Protein AF-A0A525K259-F1 (afdb_monomer_lite)

pLDDT: mean 81.35, std 15.64, range [42.47, 95.88]

Foldseek 3Di:
DDDDPPDDDPPPPPVVVVPPPPPDPPDVVQPCLQVVLVVCCVVPNLVPDDQLSSVVNVCCVVDVDDRCNVVSVVLCVVQVGNVSSVPDFDADQDDDPVNLVVVVVVQVVCVVVVRHDPWDWRDTPVDIDTCVVVVSD

Sequence (137 aa):
MDVPLSVENAGAQPDLWLAPRRARKDRPYCLGRRDRLRGRVAAGGLAVLPDHELLGVYLFRAISRGDDKPLAKKLRARFGSLAAVLGATPEDPAPSAADIDMTRQIVEAGRPLRIAIHDHLIAARDGVAGLTALGLF

Radius of gyration: 21.16 Å; chains: 1; bounding box: 60×53×44 Å

Secondary structure (DSSP, 8-state):
-------------HHHHHS--------TTTTTHHHHHHHHHHHH-STTS-HHHHHHHHHHHH-SSS--HHHHHHHHHHHSSHHHHHTPPPS--PPPHHHHHHHHHHHHHHGGGT------EEEETTEEEETTTTT--

Structure (mmCIF, N/CA/C/O backbone):
data_AF-A0A525K259-F1
#
_entry.id   AF-A0A525K259-F1
#
loop_
_atom_site.group_PDB
_atom_site.id
_atom_site.type_symbol
_atom_site.label_atom_id
_atom_site.label_alt_id
_atom_site.label_comp_id
_atom_site.label_asym_id
_atom_site.label_entity_id
_atom_site.label_seq_id
_atom_site.pdbx_PDB_ins_code
_atom_site.Cartn_x
_atom_site.Cartn_y
_atom_site.Cartn_z
_atom_site.occupancy
_atom_site.B_iso_or_equiv
_atom_site.auth_seq_id
_atom_site.auth_comp_id
_atom_site.auth_asym_id
_atom_site.auth_atom_id
_atom_site.pdbx_PDB_model_num
ATOM 1 N N . MET A 1 1 ? -43.879 37.511 -0.263 1.00 42.47 1 MET A N 1
ATOM 2 C CA . MET A 1 1 ? -42.915 37.669 0.841 1.00 42.47 1 MET A CA 1
ATOM 3 C C . MET A 1 1 ? -41.730 36.786 0.500 1.00 42.47 1 MET A C 1
ATOM 5 O O . MET A 1 1 ? -41.787 35.594 0.762 1.00 42.47 1 MET A O 1
ATOM 9 N N . ASP A 1 2 ? -40.743 37.348 -0.196 1.00 47.44 2 ASP A N 1
ATOM 10 C CA . ASP A 1 2 ? -39.490 36.664 -0.533 1.00 47.44 2 ASP A CA 1
ATOM 11 C C . ASP A 1 2 ? -38.539 36.791 0.652 1.00 47.44 2 ASP A C 1
ATOM 13 O O . ASP A 1 2 ? -38.122 37.896 0.999 1.00 47.44 2 ASP A O 1
ATOM 17 N N . VAL A 1 3 ? -38.225 35.670 1.295 1.00 54.25 3 VAL A N 1
ATOM 18 C CA . VAL A 1 3 ? -37.149 35.616 2.285 1.00 54.25 3 VAL A CA 1
ATOM 19 C C . VAL A 1 3 ? -35.880 35.241 1.519 1.00 54.25 3 VAL A C 1
ATOM 21 O O . VAL A 1 3 ? -35.818 34.128 0.991 1.00 54.25 3 VAL A O 1
ATOM 24 N N . PRO A 1 4 ? -34.881 36.130 1.394 1.00 51.16 4 PRO A N 1
ATOM 25 C CA . PRO A 1 4 ? -33.641 35.775 0.725 1.00 51.16 4 PRO A CA 1
ATOM 26 C C . PRO A 1 4 ? -32.915 34.713 1.560 1.00 51.16 4 PRO A C 1
ATOM 28 O O . PRO A 1 4 ? -32.656 34.905 2.747 1.00 51.16 4 PRO A O 1
ATOM 31 N N . LEU A 1 5 ? -32.604 33.574 0.939 1.00 52.78 5 LEU A N 1
ATOM 32 C CA . LEU A 1 5 ? -31.736 32.549 1.515 1.00 52.78 5 LEU A CA 1
ATOM 33 C C . LEU A 1 5 ? -30.310 33.103 1.597 1.00 52.78 5 LEU A C 1
ATOM 35 O O . LEU A 1 5 ? -29.555 33.072 0.625 1.00 52.78 5 LEU A O 1
ATOM 39 N N . SER A 1 6 ? -29.945 33.617 2.767 1.00 54.50 6 SER A N 1
ATOM 40 C CA . SER A 1 6 ? -28.562 33.926 3.117 1.00 54.50 6 SER A CA 1
ATOM 41 C C . SER A 1 6 ? -27.787 32.613 3.240 1.00 54.50 6 SER A C 1
ATOM 43 O O . SER A 1 6 ? -27.948 31.876 4.209 1.00 54.50 6 SER A O 1
ATOM 45 N N . VAL A 1 7 ? -26.963 32.286 2.244 1.00 55.69 7 VAL A N 1
ATOM 46 C CA . VAL A 1 7 ? -25.975 31.207 2.368 1.00 55.69 7 VAL A CA 1
ATOM 47 C C . VAL A 1 7 ? -24.789 31.763 3.148 1.00 55.69 7 VAL A C 1
ATOM 49 O O . VAL A 1 7 ? -23.938 32.457 2.596 1.00 55.69 7 VAL A O 1
ATOM 52 N N . GLU A 1 8 ? -24.733 31.475 4.443 1.00 56.19 8 GLU A N 1
ATOM 53 C CA . GLU A 1 8 ? -23.545 31.738 5.249 1.00 56.19 8 GLU A CA 1
ATOM 54 C C . GLU A 1 8 ? -22.500 30.651 4.979 1.00 56.19 8 GLU A C 1
ATOM 56 O O . GLU A 1 8 ? -22.766 29.449 5.047 1.00 56.19 8 GLU A O 1
ATOM 61 N N . ASN A 1 9 ? -21.289 31.080 4.622 1.00 55.69 9 ASN A N 1
ATOM 62 C CA . ASN A 1 9 ? -20.166 30.187 4.382 1.00 55.69 9 ASN A CA 1
ATOM 63 C C . ASN A 1 9 ? -19.718 29.566 5.716 1.00 55.69 9 ASN A C 1
ATOM 65 O O . ASN A 1 9 ? -18.946 30.163 6.461 1.00 55.69 9 ASN A O 1
ATOM 69 N N . ALA A 1 10 ? -20.178 28.346 5.998 1.00 53.81 10 ALA A N 1
ATOM 70 C CA . ALA A 1 10 ? -19.762 27.552 7.158 1.00 53.81 10 ALA A CA 1
ATOM 71 C C . ALA A 1 10 ? -18.288 27.078 7.098 1.00 53.81 10 ALA A C 1
ATOM 73 O O . ALA A 1 10 ? -17.840 26.334 7.964 1.00 53.81 10 ALA A O 1
ATOM 74 N N . GLY A 1 11 ? -17.514 27.496 6.089 1.00 46.31 11 GLY A N 1
ATOM 75 C CA . GLY A 1 11 ? -16.112 27.132 5.875 1.00 46.31 11 GLY A CA 1
ATOM 76 C C . GLY A 1 11 ? -15.088 27.956 6.663 1.00 46.31 11 GLY A C 1
ATOM 77 O O . GLY A 1 11 ? -13.919 27.985 6.277 1.00 46.31 11 GLY A O 1
ATOM 78 N N . ALA A 1 12 ? -15.478 28.634 7.745 1.00 47.12 12 ALA A N 1
ATOM 79 C CA . ALA A 1 12 ? -14.562 29.412 8.581 1.00 47.12 12 ALA A CA 1
ATOM 80 C C . ALA A 1 12 ? -13.732 28.519 9.529 1.00 47.12 12 ALA A C 1
ATOM 82 O O . ALA A 1 12 ? -13.792 28.654 10.746 1.00 47.12 12 ALA A O 1
ATOM 83 N N . GLN A 1 13 ? -12.925 27.620 8.965 1.00 55.03 13 GLN A N 1
ATOM 84 C CA . GLN A 1 13 ? -11.774 27.016 9.648 1.00 55.03 13 GLN A CA 1
ATOM 85 C C . GLN A 1 13 ? -10.503 27.353 8.850 1.00 55.03 13 GLN A C 1
ATOM 87 O O . GLN A 1 13 ? -9.971 26.508 8.123 1.00 55.03 13 GLN A O 1
ATOM 92 N N . PRO A 1 14 ? -10.049 28.623 8.881 1.00 52.19 14 PRO A N 1
ATOM 93 C CA . PRO A 1 14 ? -8.888 29.073 8.108 1.00 52.19 14 PRO A CA 1
ATOM 94 C C . PRO A 1 14 ? -7.598 28.336 8.503 1.00 52.19 14 PRO A C 1
ATOM 96 O O . PRO A 1 14 ? -6.694 28.161 7.690 1.00 52.19 14 PRO A O 1
ATOM 99 N N . ASP A 1 15 ? -7.530 27.861 9.739 1.00 58.50 15 ASP A N 1
ATOM 100 C CA . ASP A 1 15 ? -6.416 27.159 10.362 1.00 58.50 15 ASP A CA 1
ATOM 101 C C . ASP A 1 15 ? -6.249 25.702 9.896 1.00 58.50 15 ASP A C 1
ATOM 103 O O . ASP A 1 15 ? -5.115 25.217 9.839 1.00 58.50 15 ASP A O 1
ATOM 107 N N . LEU A 1 16 ? -7.319 25.027 9.453 1.00 51.75 16 LEU A N 1
ATOM 108 C CA . LEU A 1 16 ? -7.228 23.664 8.897 1.00 51.75 16 LEU A CA 1
ATOM 109 C C . LEU A 1 16 ? -6.360 23.593 7.631 1.00 51.75 16 LEU A C 1
ATOM 111 O O . LEU A 1 16 ? -5.673 22.598 7.394 1.00 51.75 16 LEU A O 1
ATOM 115 N N . TRP A 1 17 ? -6.358 24.660 6.829 1.00 52.59 17 TRP A N 1
ATOM 116 C CA . TRP A 1 17 ? -5.548 24.766 5.610 1.00 52.59 17 TRP A CA 1
ATOM 117 C C . TRP A 1 17 ? -4.150 25.343 5.863 1.00 52.59 17 TRP A C 1
ATOM 119 O O . TRP A 1 17 ? -3.258 25.172 5.029 1.00 52.59 17 TRP A O 1
ATOM 129 N N . LEU A 1 18 ? -3.958 26.010 7.006 1.00 54.91 18 LEU A N 1
ATOM 130 C CA . LEU A 1 18 ? -2.704 26.645 7.424 1.00 54.91 18 LEU A CA 1
ATOM 131 C C . LEU A 1 18 ? -1.844 25.749 8.320 1.00 54.91 18 LEU A C 1
ATOM 133 O O . LEU A 1 18 ? -0.704 26.119 8.612 1.00 54.91 18 LEU A O 1
ATOM 137 N N . ALA A 1 19 ? -2.346 24.577 8.732 1.00 58.03 19 ALA A N 1
ATOM 138 C CA . ALA A 1 19 ? -1.539 23.586 9.430 1.00 58.03 19 ALA A CA 1
ATOM 139 C C . ALA A 1 19 ? -0.245 23.361 8.627 1.00 58.03 19 ALA A C 1
ATOM 141 O O . ALA A 1 19 ? -0.319 23.034 7.434 1.00 58.03 19 ALA A O 1
ATOM 142 N N . PRO A 1 20 ? 0.944 23.576 9.224 1.00 48.44 20 PRO A N 1
ATOM 143 C CA . PRO A 1 20 ? 2.188 23.553 8.481 1.00 48.44 20 PRO A CA 1
ATOM 144 C C . PRO A 1 20 ? 2.327 22.184 7.828 1.00 48.44 20 PRO A C 1
ATOM 146 O O . PRO A 1 20 ? 2.555 21.171 8.494 1.00 48.44 20 PRO A O 1
ATOM 149 N N . ARG A 1 21 ? 2.182 22.143 6.498 1.00 54.28 21 ARG A N 1
ATOM 150 C CA . ARG A 1 21 ? 2.535 20.962 5.718 1.00 54.28 21 ARG A CA 1
ATOM 151 C C . ARG A 1 21 ? 3.977 20.664 6.077 1.00 54.28 21 ARG A C 1
ATOM 153 O O . ARG A 1 21 ? 4.849 21.462 5.741 1.00 54.28 21 ARG A O 1
ATOM 160 N N . ARG A 1 22 ? 4.230 19.547 6.772 1.00 54.28 22 ARG A N 1
ATOM 161 C CA . ARG A 1 22 ? 5.592 19.077 7.049 1.00 54.28 22 ARG A CA 1
ATOM 162 C C . ARG A 1 22 ? 6.365 19.176 5.740 1.00 54.28 22 ARG A C 1
ATOM 164 O O . ARG A 1 22 ? 6.056 18.441 4.799 1.00 54.28 22 ARG A O 1
ATOM 171 N N . ALA A 1 23 ? 7.304 20.119 5.668 1.00 48.72 23 ALA A N 1
ATOM 172 C CA . ALA A 1 23 ? 8.089 20.342 4.471 1.00 48.72 23 ALA A CA 1
ATOM 173 C C . ALA A 1 23 ? 8.782 19.017 4.152 1.00 48.72 23 ALA A C 1
ATOM 175 O O . ALA A 1 23 ? 9.616 18.526 4.921 1.00 48.72 23 ALA A O 1
ATOM 176 N N . ARG A 1 24 ? 8.365 18.365 3.063 1.00 55.44 24 ARG A N 1
ATOM 177 C CA . ARG A 1 24 ? 9.068 17.176 2.593 1.00 55.44 24 ARG A CA 1
ATOM 178 C C . ARG A 1 24 ? 10.456 17.666 2.205 1.00 55.44 24 ARG A C 1
ATOM 180 O O . ARG A 1 24 ? 10.565 18.540 1.361 1.00 55.44 24 ARG A O 1
ATOM 187 N N . LYS A 1 25 ? 11.502 17.131 2.844 1.00 52.06 25 LYS A N 1
ATOM 188 C CA . LYS A 1 25 ? 12.889 17.386 2.434 1.00 52.06 25 LYS A CA 1
ATOM 189 C C . LYS A 1 25 ? 12.988 17.125 0.930 1.00 52.06 25 LYS A C 1
ATOM 191 O O . LYS A 1 25 ? 12.805 15.974 0.522 1.00 52.06 25 LYS A O 1
ATOM 196 N N . ASP A 1 26 ? 13.293 18.157 0.148 1.00 48.25 26 ASP A N 1
ATOM 197 C CA . ASP A 1 26 ? 13.632 18.031 -1.266 1.00 48.25 26 ASP A CA 1
ATOM 198 C C . ASP A 1 26 ? 14.913 17.207 -1.366 1.00 48.25 26 ASP A C 1
ATOM 200 O O . ASP A 1 26 ? 16.029 17.697 -1.207 1.00 48.25 26 ASP A O 1
ATOM 204 N N . ARG A 1 27 ? 14.757 15.892 -1.526 1.00 53.88 27 ARG A N 1
ATOM 205 C CA . ARG A 1 27 ? 15.882 14.996 -1.773 1.00 53.88 27 ARG A CA 1
ATOM 206 C C . ARG A 1 27 ? 16.084 14.949 -3.288 1.00 53.88 27 ARG A C 1
ATOM 208 O O . ARG A 1 27 ? 15.210 14.398 -3.965 1.00 53.88 27 ARG A O 1
ATOM 215 N N . PRO A 1 28 ? 17.227 15.425 -3.821 1.00 57.62 28 PRO A N 1
ATOM 216 C CA . PRO A 1 28 ? 17.490 15.514 -5.264 1.00 57.62 28 PRO A CA 1
ATOM 217 C C . PRO A 1 28 ? 17.244 14.200 -6.013 1.00 57.62 28 PRO A C 1
ATOM 219 O O . PRO A 1 28 ? 16.825 14.182 -7.164 1.00 57.62 28 PRO A O 1
ATOM 222 N N . TYR A 1 29 ? 17.451 13.077 -5.327 1.00 63.03 29 TYR A N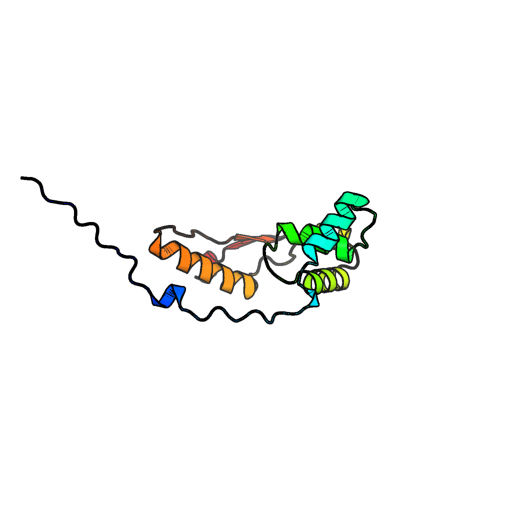 1
ATOM 223 C CA . TYR A 1 29 ? 17.317 11.740 -5.885 1.00 63.03 29 TYR A CA 1
ATOM 224 C C . TYR A 1 29 ? 15.868 11.342 -6.260 1.00 63.03 29 TYR A C 1
ATOM 226 O O . TYR A 1 29 ? 15.666 10.509 -7.148 1.00 63.03 29 TYR A O 1
ATOM 234 N N . CYS A 1 30 ? 14.856 11.934 -5.617 1.00 61.53 30 CYS A N 1
ATOM 235 C CA . CYS A 1 30 ? 13.441 11.596 -5.841 1.00 61.53 30 CYS A CA 1
ATOM 236 C C . CYS A 1 30 ? 12.870 12.305 -7.077 1.00 61.53 30 CYS A C 1
ATOM 238 O O . CYS A 1 30 ? 11.949 11.801 -7.723 1.00 61.53 30 CYS A O 1
ATOM 240 N N . LEU A 1 31 ? 13.433 13.469 -7.416 1.00 71.44 31 LEU A N 1
ATOM 241 C CA . LEU A 1 31 ? 13.005 14.297 -8.538 1.00 71.44 31 LEU A CA 1
ATOM 242 C C . LEU A 1 31 ? 13.251 13.565 -9.870 1.00 71.44 31 LEU A C 1
ATOM 244 O O . LEU A 1 31 ? 14.336 13.038 -10.145 1.00 71.44 31 LEU A O 1
ATOM 248 N N . GLY A 1 32 ? 12.198 13.471 -10.686 1.00 82.38 32 GLY A N 1
ATOM 249 C CA . GLY A 1 32 ? 12.221 12.859 -12.019 1.00 82.38 32 GLY A CA 1
ATOM 250 C C . GLY A 1 32 ? 12.435 11.340 -12.060 1.00 82.38 32 GLY A C 1
ATOM 251 O O . GLY A 1 32 ? 12.510 10.776 -13.148 1.00 82.38 32 GLY A O 1
ATOM 252 N N . ARG A 1 33 ? 12.534 10.631 -10.921 1.00 86.25 33 ARG A N 1
ATOM 253 C CA . ARG A 1 33 ? 12.728 9.163 -10.923 1.00 86.25 33 ARG A CA 1
ATOM 254 C C . ARG A 1 33 ? 11.575 8.441 -11.618 1.00 8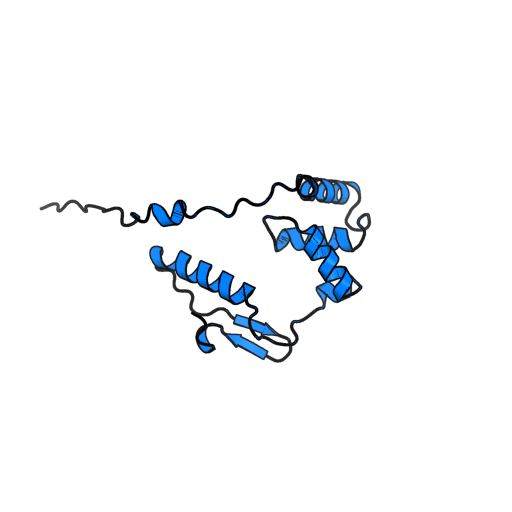6.25 33 ARG A C 1
ATOM 256 O O . ARG A 1 33 ? 11.817 7.526 -12.402 1.00 86.25 33 ARG A O 1
ATOM 263 N N . ARG A 1 34 ? 10.342 8.871 -11.341 1.00 88.69 34 ARG A N 1
ATOM 264 C CA . ARG A 1 34 ? 9.128 8.319 -11.954 1.00 88.69 34 ARG A CA 1
ATOM 265 C C . ARG A 1 34 ? 9.159 8.457 -13.471 1.00 88.69 34 ARG A C 1
ATOM 267 O O . ARG A 1 34 ? 8.914 7.475 -14.164 1.00 88.69 34 ARG A O 1
ATOM 274 N N . ASP A 1 35 ? 9.527 9.632 -13.967 1.00 89.50 35 ASP A N 1
ATOM 275 C CA . ASP A 1 35 ? 9.580 9.904 -15.404 1.00 89.50 35 ASP A CA 1
ATOM 276 C C . ASP A 1 35 ? 10.719 9.134 -16.076 1.00 89.50 35 ASP A C 1
ATOM 278 O O . ASP A 1 35 ? 10.506 8.530 -17.123 1.00 89.50 35 ASP A O 1
ATOM 282 N N . ARG A 1 36 ? 11.890 9.026 -15.427 1.00 89.75 36 ARG A N 1
ATOM 283 C CA . ARG A 1 36 ? 13.004 8.190 -15.913 1.00 89.75 36 ARG A CA 1
ATOM 284 C C . ARG A 1 36 ? 12.623 6.712 -16.026 1.00 89.75 36 ARG A C 1
ATOM 286 O O . ARG A 1 36 ? 12.942 6.077 -17.029 1.00 89.75 36 ARG A O 1
ATOM 293 N N . LEU A 1 37 ? 11.942 6.154 -15.021 1.00 91.75 37 LEU A N 1
ATOM 294 C CA . LEU A 1 37 ? 11.492 4.759 -15.074 1.00 91.75 37 LEU A CA 1
ATOM 295 C C . LEU A 1 37 ? 10.398 4.556 -16.125 1.00 91.75 37 LEU A C 1
ATOM 297 O O . LEU A 1 37 ? 10.475 3.596 -16.885 1.00 91.75 37 LEU A O 1
ATOM 301 N N . ARG A 1 38 ? 9.432 5.477 -16.228 1.00 91.06 38 ARG A N 1
ATOM 302 C CA . ARG A 1 38 ? 8.410 5.442 -17.286 1.00 91.06 38 ARG A CA 1
ATOM 303 C C . ARG A 1 38 ? 9.025 5.517 -18.682 1.00 91.06 38 ARG A C 1
ATOM 305 O O . ARG A 1 38 ? 8.619 4.745 -19.538 1.00 91.06 38 ARG A O 1
ATOM 312 N N . GLY A 1 39 ? 10.023 6.376 -18.894 1.00 93.50 39 GLY A N 1
ATOM 313 C CA . GLY A 1 39 ? 10.736 6.485 -20.169 1.00 93.50 39 GLY A CA 1
ATOM 314 C C . GLY A 1 39 ? 11.457 5.193 -20.552 1.00 93.50 39 GLY A C 1
ATOM 315 O O . GLY A 1 39 ? 11.330 4.729 -21.680 1.00 93.50 39 GLY A O 1
ATOM 316 N N . ARG A 1 40 ? 12.142 4.549 -19.597 1.00 94.19 40 ARG A N 1
ATOM 317 C CA . ARG A 1 40 ? 12.783 3.240 -19.825 1.00 94.19 40 ARG A CA 1
ATOM 318 C C . ARG A 1 40 ? 11.772 2.143 -20.154 1.00 94.19 40 ARG A C 1
ATOM 320 O O . ARG A 1 40 ? 12.015 1.364 -21.069 1.00 94.19 40 ARG A O 1
ATOM 327 N N . VAL A 1 41 ? 10.638 2.110 -19.448 1.00 94.88 41 VAL A N 1
ATOM 328 C CA . VAL A 1 41 ? 9.558 1.150 -19.731 1.00 94.88 41 VAL A CA 1
ATOM 329 C C . VAL A 1 41 ? 8.924 1.409 -21.094 1.00 94.88 41 VAL A C 1
ATOM 331 O O . VAL A 1 41 ? 8.653 0.462 -21.820 1.00 94.88 41 VAL A O 1
ATOM 334 N N . ALA A 1 42 ? 8.715 2.671 -21.469 1.00 92.94 42 ALA A N 1
ATOM 335 C CA . ALA A 1 42 ? 8.176 3.021 -22.779 1.00 92.94 42 ALA A CA 1
ATOM 336 C C . ALA A 1 42 ? 9.130 2.626 -23.921 1.00 92.94 42 ALA A C 1
ATOM 338 O O . ALA A 1 42 ? 8.669 2.187 -24.967 1.00 92.94 42 ALA A O 1
ATOM 339 N N . ALA A 1 43 ? 10.445 2.746 -23.711 1.00 93.75 43 ALA A N 1
ATOM 340 C CA . ALA A 1 43 ? 11.453 2.405 -24.712 1.00 93.75 43 ALA A CA 1
ATOM 341 C C . ALA A 1 43 ? 11.727 0.895 -24.841 1.00 93.75 43 ALA A C 1
ATOM 343 O O . ALA A 1 43 ? 12.021 0.431 -25.938 1.00 93.75 43 ALA A O 1
ATOM 344 N N . GLY A 1 44 ? 11.676 0.133 -23.741 1.00 90.69 44 GLY A N 1
ATOM 345 C CA . GLY A 1 44 ? 12.144 -1.264 -23.710 1.00 90.69 44 GLY A CA 1
ATOM 346 C C . GLY A 1 44 ? 11.219 -2.269 -23.017 1.00 90.69 44 GLY A C 1
ATOM 347 O O . GLY A 1 44 ? 11.591 -3.428 -22.852 1.00 90.69 44 GLY A O 1
ATOM 348 N N . GLY A 1 45 ? 10.027 -1.860 -22.585 1.00 92.44 45 GLY A N 1
ATOM 349 C CA . GLY A 1 45 ? 9.090 -2.707 -21.842 1.00 92.44 45 GLY A CA 1
ATOM 350 C C . GLY A 1 45 ? 9.459 -2.895 -20.365 1.00 92.44 45 GLY A C 1
ATOM 351 O O . GLY A 1 45 ? 10.310 -2.207 -19.810 1.00 92.44 45 GLY A O 1
ATOM 352 N N . LEU A 1 46 ? 8.791 -3.823 -19.676 1.00 90.44 46 LEU A N 1
ATOM 353 C CA . LEU A 1 46 ? 9.029 -4.061 -18.241 1.00 90.44 46 LEU A CA 1
ATOM 354 C C . LEU A 1 46 ? 10.288 -4.899 -17.970 1.00 90.44 46 LEU A C 1
ATOM 356 O O . LEU A 1 46 ? 10.910 -4.736 -16.925 1.00 90.44 46 LEU A O 1
ATOM 360 N N . ALA A 1 47 ? 10.682 -5.756 -18.916 1.00 90.56 47 ALA A N 1
ATOM 361 C CA . ALA A 1 47 ? 11.804 -6.683 -18.763 1.00 90.56 47 ALA A CA 1
ATOM 362 C C . ALA A 1 47 ? 13.178 -5.991 -18.682 1.00 90.56 47 ALA A C 1
ATOM 364 O O . ALA A 1 47 ? 14.134 -6.583 -18.192 1.00 90.56 47 ALA A O 1
ATOM 365 N N . VAL A 1 48 ? 13.288 -4.729 -19.122 1.00 91.56 48 VAL A N 1
ATOM 366 C CA . VAL A 1 48 ? 14.538 -3.947 -19.025 1.00 91.56 48 VAL A CA 1
ATOM 367 C C . VAL A 1 48 ? 14.781 -3.351 -17.636 1.00 91.56 48 VAL A C 1
ATOM 369 O O . VAL A 1 48 ? 15.812 -2.707 -17.405 1.00 91.56 48 VAL A O 1
ATOM 372 N N . LEU A 1 49 ? 13.826 -3.496 -16.714 1.00 90.94 49 LEU A N 1
ATOM 373 C CA . LEU A 1 49 ? 13.972 -3.028 -15.344 1.00 90.94 49 LEU A CA 1
ATOM 374 C C . LEU A 1 49 ? 14.376 -4.181 -14.416 1.00 90.94 49 LEU A C 1
ATOM 376 O O . LEU A 1 49 ? 13.727 -5.224 -14.428 1.00 90.94 49 LEU A O 1
ATOM 380 N N . PRO A 1 50 ? 15.372 -3.988 -13.535 1.00 89.44 50 PRO A N 1
ATOM 381 C CA . PRO A 1 50 ? 15.600 -4.906 -12.432 1.00 89.44 50 PRO A CA 1
ATOM 382 C C . PRO A 1 50 ? 14.399 -4.890 -11.477 1.00 89.44 50 PRO A C 1
ATOM 384 O O . PRO A 1 50 ? 13.749 -3.860 -11.287 1.00 89.44 50 PRO A O 1
ATOM 387 N N . ASP A 1 51 ? 14.146 -6.007 -10.798 1.00 87.00 51 ASP A N 1
ATOM 388 C CA . ASP A 1 51 ? 12.924 -6.223 -10.013 1.00 87.00 51 ASP A CA 1
ATOM 389 C C . ASP A 1 51 ? 12.591 -5.126 -8.992 1.00 87.00 51 ASP A C 1
ATOM 391 O O . ASP A 1 51 ? 11.426 -4.822 -8.753 1.00 87.00 51 ASP A O 1
ATOM 395 N N . HIS A 1 52 ? 13.598 -4.518 -8.362 1.00 85.94 52 HIS A N 1
ATOM 396 C CA . HIS A 1 52 ? 13.379 -3.447 -7.389 1.00 85.94 52 HIS A CA 1
ATOM 397 C C . HIS A 1 52 ? 12.943 -2.126 -8.051 1.00 85.94 52 HIS A C 1
ATOM 399 O O . HIS A 1 52 ? 12.271 -1.310 -7.421 1.00 85.94 52 HIS A O 1
ATOM 405 N N . GLU A 1 53 ? 13.306 -1.895 -9.314 1.00 90.44 53 GLU A N 1
ATOM 406 C CA . GLU A 1 53 ? 12.801 -0.773 -10.109 1.00 90.44 53 GLU A CA 1
ATOM 407 C C . GLU A 1 53 ? 11.424 -1.082 -10.687 1.00 90.44 53 GLU A C 1
ATOM 409 O O . GLU A 1 53 ? 10.560 -0.207 -10.659 1.00 90.44 53 GLU A O 1
ATOM 414 N N . LEU A 1 54 ? 11.194 -2.326 -11.117 1.00 92.06 54 LEU A N 1
ATOM 415 C CA . LEU A 1 54 ? 9.874 -2.801 -11.532 1.00 92.06 54 LEU A CA 1
ATOM 416 C C . LEU A 1 54 ? 8.854 -2.684 -10.389 1.00 92.06 54 LEU A C 1
ATOM 418 O O . LEU A 1 54 ? 7.742 -2.195 -10.589 1.00 92.06 54 LEU A O 1
ATOM 422 N N . LEU A 1 55 ? 9.265 -3.019 -9.164 1.00 90.81 55 LEU A N 1
ATOM 423 C CA . LEU A 1 55 ? 8.461 -2.800 -7.967 1.00 90.81 55 LEU A CA 1
ATOM 424 C C . LEU A 1 55 ? 8.159 -1.312 -7.745 1.00 90.81 55 LEU A C 1
ATOM 426 O O . LEU A 1 55 ? 7.039 -0.964 -7.390 1.00 90.81 55 LEU A O 1
ATOM 430 N N . GLY A 1 56 ? 9.117 -0.421 -8.009 1.00 90.50 56 GLY A N 1
ATOM 431 C CA . GLY A 1 56 ? 8.873 1.024 -7.988 1.00 90.50 56 GLY A CA 1
ATOM 432 C C . GLY A 1 56 ? 7.819 1.467 -9.010 1.00 90.50 56 GLY A C 1
ATOM 433 O O . GLY A 1 56 ? 6.898 2.212 -8.674 1.00 90.50 56 GLY A O 1
ATOM 434 N N . VAL A 1 57 ? 7.886 0.938 -10.238 1.00 91.06 57 VAL A N 1
ATOM 435 C CA . VAL A 1 57 ? 6.868 1.186 -11.275 1.00 91.06 57 VAL A CA 1
ATOM 436 C C . VAL A 1 57 ? 5.481 0.739 -10.819 1.00 91.06 57 VAL A C 1
ATOM 438 O O . VAL A 1 57 ? 4.508 1.464 -11.031 1.00 91.06 57 VAL A O 1
ATOM 441 N N . TYR A 1 58 ? 5.385 -0.407 -10.145 1.00 90.25 58 TYR A N 1
ATOM 442 C CA . TYR A 1 58 ? 4.128 -0.881 -9.572 1.00 90.25 58 TYR A CA 1
ATOM 443 C C . TYR A 1 58 ? 3.627 0.032 -8.440 1.00 90.25 58 TYR A C 1
ATOM 445 O O . TYR A 1 58 ? 2.469 0.458 -8.443 1.00 90.25 58 TYR A O 1
ATOM 453 N N . LEU A 1 59 ? 4.514 0.418 -7.515 1.00 88.62 59 LEU A N 1
ATOM 454 C CA . LEU A 1 59 ? 4.195 1.304 -6.390 1.00 88.62 59 LEU A CA 1
ATOM 455 C C . LEU A 1 59 ? 3.704 2.680 -6.833 1.00 88.62 59 LEU A C 1
ATOM 457 O O . LEU A 1 59 ? 2.981 3.328 -6.081 1.00 88.62 59 LEU A O 1
ATOM 461 N N . PHE A 1 60 ? 3.999 3.119 -8.057 1.00 88.31 60 PHE A N 1
ATOM 462 C CA . PHE A 1 60 ? 3.415 4.343 -8.594 1.00 88.31 60 PHE A CA 1
ATOM 463 C C . PHE A 1 60 ? 1.886 4.323 -8.661 1.00 88.31 60 PHE A C 1
ATOM 465 O O . PHE A 1 60 ? 1.302 5.404 -8.709 1.00 88.31 60 PHE A O 1
ATOM 472 N N . ARG A 1 61 ? 1.243 3.151 -8.689 1.00 83.94 61 ARG A N 1
ATOM 473 C CA . ARG A 1 61 ? -0.224 3.052 -8.657 1.00 83.94 61 ARG A CA 1
ATOM 474 C C . ARG A 1 61 ? -0.784 3.232 -7.248 1.00 83.94 61 ARG A C 1
ATOM 476 O O . ARG A 1 61 ? -1.834 3.840 -7.101 1.00 83.94 61 ARG A O 1
ATOM 483 N N . ALA A 1 62 ? -0.079 2.730 -6.237 1.00 79.44 62 ALA A N 1
ATOM 484 C CA . ALA A 1 62 ? -0.506 2.806 -4.840 1.00 79.44 62 ALA A CA 1
ATOM 485 C C . ALA A 1 62 ? -0.087 4.126 -4.170 1.00 79.44 62 ALA A C 1
ATOM 487 O O . ALA A 1 62 ? -0.818 4.691 -3.365 1.00 79.44 62 ALA A O 1
ATOM 488 N N . ILE A 1 63 ? 1.093 4.644 -4.517 1.00 80.94 63 ILE A N 1
ATOM 489 C CA . ILE A 1 63 ? 1.686 5.843 -3.925 1.00 80.94 63 ILE A CA 1
ATOM 490 C C . ILE A 1 63 ? 1.782 6.918 -5.005 1.00 80.94 63 ILE A C 1
ATOM 492 O O . ILE A 1 63 ? 2.736 7.014 -5.785 1.00 80.94 63 ILE A O 1
ATOM 496 N N . SER A 1 64 ? 0.770 7.782 -5.040 1.00 69.94 64 SER A N 1
ATOM 497 C CA . SER A 1 64 ? 0.682 8.858 -6.031 1.00 69.94 64 SER A CA 1
ATOM 498 C C . SER A 1 64 ? 1.761 9.930 -5.850 1.00 69.94 64 SER A C 1
ATOM 500 O O . SER A 1 64 ? 2.122 10.585 -6.829 1.00 69.94 64 SER A O 1
ATOM 502 N N . ARG A 1 65 ? 2.310 10.111 -4.636 1.00 74.19 65 ARG A N 1
ATOM 503 C CA . ARG A 1 65 ? 3.285 11.173 -4.314 1.00 74.19 65 ARG A CA 1
ATOM 504 C C . ARG A 1 65 ? 4.346 10.729 -3.299 1.00 74.19 65 ARG A C 1
ATOM 506 O O . ARG A 1 65 ? 4.014 10.436 -2.153 1.00 74.19 65 ARG A O 1
ATOM 513 N N . GLY A 1 66 ? 5.631 10.868 -3.625 1.00 74.31 66 GLY A N 1
ATOM 514 C CA . GLY A 1 66 ? 6.747 10.664 -2.684 1.00 74.31 66 GLY A CA 1
ATOM 515 C C . GLY A 1 66 ? 7.895 9.847 -3.263 1.00 74.31 66 GLY A C 1
ATOM 516 O O . GLY A 1 66 ? 7.892 9.547 -4.452 1.00 74.31 66 GLY A O 1
ATOM 517 N N . ASP A 1 67 ? 8.871 9.523 -2.410 1.00 81.19 67 ASP A N 1
ATOM 518 C CA . ASP A 1 67 ? 9.990 8.640 -2.750 1.00 81.19 67 ASP A CA 1
ATOM 519 C C . ASP A 1 67 ? 9.600 7.180 -2.513 1.00 81.19 67 ASP A C 1
ATOM 521 O O . ASP A 1 67 ? 9.429 6.740 -1.375 1.00 81.19 67 ASP A O 1
ATOM 525 N N . ASP A 1 68 ? 9.453 6.431 -3.597 1.00 85.50 68 ASP A N 1
ATOM 526 C CA . ASP A 1 68 ? 9.098 5.015 -3.585 1.00 85.50 68 ASP A CA 1
ATOM 527 C C . ASP A 1 68 ? 10.332 4.101 -3.502 1.00 85.50 68 ASP A C 1
ATOM 529 O O . ASP A 1 68 ? 10.208 2.929 -3.137 1.00 85.50 68 ASP A O 1
ATOM 533 N N . LYS A 1 69 ? 11.542 4.612 -3.781 1.00 85.38 69 LYS A N 1
ATOM 534 C CA . LYS A 1 69 ? 12.756 3.781 -3.805 1.00 85.38 69 LYS A CA 1
ATOM 535 C C . LYS A 1 69 ? 13.069 3.134 -2.450 1.00 85.38 69 LYS A C 1
ATOM 537 O O . LYS A 1 69 ? 13.386 1.940 -2.448 1.00 85.38 69 LYS A O 1
ATOM 542 N N . PRO A 1 70 ? 13.012 3.843 -1.303 1.00 88.31 70 PRO A N 1
ATOM 543 C CA . PRO A 1 70 ? 13.271 3.229 -0.007 1.00 88.31 70 PRO A CA 1
ATOM 544 C C . PRO A 1 70 ? 12.284 2.103 0.287 1.00 88.31 70 PRO A C 1
ATOM 546 O O . PRO A 1 70 ? 12.685 1.076 0.829 1.00 88.31 70 PRO A O 1
ATOM 549 N N . LEU A 1 71 ? 11.017 2.274 -0.099 1.00 87.75 71 LEU A N 1
ATOM 550 C CA . LEU A 1 71 ? 9.992 1.259 0.099 1.00 87.75 71 LEU A CA 1
ATOM 551 C C . LEU A 1 71 ? 10.238 0.045 -0.799 1.00 87.75 71 LEU A C 1
ATOM 553 O O . LEU A 1 71 ? 10.291 -1.070 -0.290 1.00 87.75 71 LEU A O 1
ATOM 557 N N . ALA A 1 72 ? 10.494 0.254 -2.092 1.00 90.00 72 ALA A N 1
ATOM 558 C CA . ALA A 1 72 ? 10.815 -0.829 -3.019 1.00 90.00 72 ALA A CA 1
ATOM 559 C C . ALA A 1 72 ? 12.041 -1.639 -2.557 1.00 90.00 72 ALA A C 1
ATOM 561 O O . ALA A 1 72 ? 12.020 -2.869 -2.574 1.00 90.00 72 ALA A O 1
ATOM 562 N N . LYS A 1 73 ? 13.095 -0.966 -2.068 1.00 90.06 73 LYS A N 1
ATOM 563 C CA . LYS A 1 73 ? 14.285 -1.641 -1.524 1.00 90.06 73 LYS A CA 1
ATOM 564 C C . LYS A 1 73 ? 13.959 -2.446 -0.262 1.00 90.06 73 LYS A C 1
ATOM 566 O O . LYS A 1 73 ? 14.420 -3.576 -0.143 1.00 90.06 73 LYS A O 1
ATOM 571 N N . LYS A 1 74 ? 13.171 -1.888 0.664 1.00 91.44 74 LYS A N 1
ATOM 572 C CA . LYS A 1 74 ? 12.746 -2.585 1.892 1.00 91.44 74 LYS A CA 1
ATOM 573 C C . LYS A 1 74 ? 11.900 -3.819 1.580 1.00 91.44 74 LYS A C 1
ATOM 575 O O . LYS A 1 74 ? 12.161 -4.879 2.134 1.00 91.44 74 LYS A O 1
ATOM 580 N N . LEU A 1 75 ? 10.937 -3.695 0.669 1.00 91.50 75 LEU A N 1
ATOM 581 C CA . LEU A 1 75 ? 10.093 -4.807 0.231 1.00 91.50 75 LEU A CA 1
ATOM 582 C C . LEU A 1 75 ? 10.928 -5.904 -0.434 1.00 91.50 75 LEU A C 1
ATOM 584 O O . LEU A 1 75 ? 10.803 -7.070 -0.073 1.00 91.50 75 LEU A O 1
ATOM 588 N N . ARG A 1 76 ? 11.852 -5.538 -1.332 1.00 91.56 76 ARG A N 1
ATOM 589 C CA . ARG A 1 76 ? 12.770 -6.505 -1.945 1.00 91.56 76 ARG A CA 1
ATOM 590 C C . ARG A 1 76 ? 13.642 -7.216 -0.910 1.00 91.56 76 ARG A C 1
ATOM 592 O O . ARG A 1 76 ? 13.823 -8.420 -1.017 1.00 91.56 76 ARG A O 1
ATOM 599 N N . ALA A 1 77 ? 14.162 -6.488 0.077 1.00 92.44 77 ALA A N 1
ATOM 600 C CA . ALA A 1 77 ? 14.974 -7.068 1.145 1.00 92.44 77 ALA A CA 1
ATOM 601 C C . ALA A 1 77 ? 14.168 -8.011 2.053 1.00 92.44 77 ALA A C 1
ATOM 603 O O . ALA A 1 77 ? 14.693 -9.034 2.470 1.00 92.44 77 ALA A O 1
ATOM 604 N N . ARG A 1 78 ? 12.900 -7.685 2.338 1.00 91.38 78 ARG A N 1
ATOM 605 C CA . ARG A 1 78 ? 12.025 -8.500 3.192 1.00 91.38 78 ARG A CA 1
ATOM 606 C C . ARG A 1 78 ? 11.542 -9.778 2.507 1.00 91.38 78 ARG A C 1
ATOM 608 O O . ARG A 1 78 ? 11.539 -10.826 3.133 1.00 91.38 78 ARG A O 1
ATOM 615 N N . PHE A 1 79 ? 11.103 -9.681 1.253 1.00 92.12 79 PHE A N 1
ATOM 616 C CA . PHE A 1 79 ? 10.410 -10.775 0.560 1.00 92.12 79 PHE A CA 1
ATOM 617 C C . PHE A 1 79 ? 11.286 -11.502 -0.473 1.00 92.12 79 PHE A C 1
ATOM 619 O O . PHE A 1 79 ? 10.887 -12.525 -1.018 1.00 92.12 79 PHE A O 1
ATOM 626 N N . GLY A 1 80 ? 12.480 -10.989 -0.777 1.00 92.19 80 GLY A N 1
ATOM 627 C CA . GLY A 1 80 ? 13.467 -11.638 -1.644 1.00 92.19 80 GLY A CA 1
ATOM 628 C C . GLY A 1 80 ? 13.197 -11.512 -3.147 1.00 92.19 80 GLY A C 1
ATOM 629 O O . GLY A 1 80 ? 14.126 -11.228 -3.904 1.00 92.19 80 GLY A O 1
ATOM 630 N N . SER A 1 81 ? 11.946 -11.657 -3.599 1.00 91.25 81 SER A N 1
ATOM 631 C CA . SER A 1 81 ? 11.571 -11.596 -5.021 1.00 91.25 81 SER A CA 1
ATOM 632 C C . SER A 1 81 ? 10.354 -10.701 -5.289 1.00 91.25 81 SER A C 1
ATOM 634 O O . SER A 1 81 ? 9.590 -10.390 -4.381 1.00 91.25 81 SER A O 1
ATOM 636 N N . LEU A 1 82 ? 10.158 -10.263 -6.540 1.00 89.56 82 LEU A N 1
ATOM 637 C CA . LEU A 1 82 ? 8.962 -9.499 -6.920 1.00 89.56 82 LEU A CA 1
ATOM 638 C C . LEU A 1 82 ? 7.703 -10.363 -6.786 1.00 89.56 82 LEU A C 1
ATOM 640 O O . LEU A 1 82 ? 6.702 -9.894 -6.257 1.00 89.56 82 LEU A O 1
ATOM 644 N N . ALA A 1 83 ? 7.775 -11.627 -7.210 1.00 90.25 83 ALA A N 1
ATOM 645 C CA . ALA A 1 83 ? 6.676 -12.578 -7.074 1.00 90.25 83 ALA A CA 1
ATOM 646 C C . ALA A 1 83 ? 6.268 -12.765 -5.603 1.00 90.25 83 ALA A C 1
ATOM 648 O O . ALA A 1 83 ? 5.083 -12.726 -5.291 1.00 90.25 83 ALA A O 1
ATOM 649 N N . ALA A 1 84 ? 7.241 -12.873 -4.694 1.00 89.75 84 ALA A N 1
ATOM 650 C CA . ALA A 1 84 ? 6.978 -12.981 -3.262 1.00 89.75 84 ALA A CA 1
ATOM 651 C C . ALA A 1 84 ? 6.354 -11.703 -2.677 1.00 89.75 84 ALA A C 1
ATOM 653 O O . ALA A 1 84 ? 5.476 -11.804 -1.832 1.00 89.75 84 ALA A O 1
ATOM 654 N N . VAL A 1 85 ? 6.747 -10.509 -3.146 1.00 91.06 85 VAL A N 1
ATOM 655 C CA . VAL A 1 85 ? 6.087 -9.249 -2.746 1.00 91.06 85 VAL A CA 1
ATOM 656 C C . VAL A 1 85 ? 4.632 -9.214 -3.217 1.00 91.06 85 VAL A C 1
ATOM 658 O O . VAL A 1 85 ? 3.759 -8.824 -2.451 1.00 91.06 85 VAL A O 1
ATOM 661 N N . LEU A 1 86 ? 4.364 -9.599 -4.468 1.00 88.81 86 LEU A N 1
ATOM 662 C CA . LEU A 1 86 ? 3.014 -9.557 -5.042 1.00 88.81 86 LEU A CA 1
ATOM 663 C C . LEU A 1 86 ? 2.085 -10.630 -4.457 1.00 88.81 86 LEU A C 1
ATOM 665 O O . LEU A 1 86 ? 0.883 -10.405 -4.378 1.00 88.81 86 LEU A O 1
ATOM 669 N N . GLY A 1 87 ? 2.635 -11.778 -4.056 1.00 88.00 87 GLY A N 1
ATOM 670 C CA . GLY A 1 87 ? 1.898 -12.853 -3.388 1.00 88.00 87 GLY A CA 1
ATOM 671 C C . GLY A 1 87 ? 1.824 -12.717 -1.866 1.00 88.00 87 GLY A C 1
ATOM 672 O O . GLY A 1 87 ? 1.193 -13.551 -1.218 1.00 88.00 87 GLY A O 1
ATOM 673 N N . ALA A 1 88 ? 2.475 -11.706 -1.281 1.00 87.25 88 ALA A N 1
ATOM 674 C CA . ALA A 1 88 ? 2.457 -11.497 0.157 1.00 87.25 88 ALA A CA 1
ATOM 675 C C . ALA A 1 88 ? 1.049 -11.102 0.617 1.00 87.25 88 ALA A C 1
ATOM 677 O O . ALA A 1 88 ? 0.493 -10.095 0.183 1.00 87.25 88 ALA A O 1
ATOM 678 N N . THR A 1 89 ? 0.496 -11.880 1.542 1.00 81.88 89 THR A N 1
ATOM 679 C CA . THR A 1 89 ? -0.729 -11.546 2.272 1.00 81.88 89 THR A CA 1
ATOM 680 C C . THR A 1 89 ? -0.358 -11.077 3.673 1.00 81.88 89 THR A C 1
ATOM 682 O O . THR A 1 89 ? 0.564 -11.653 4.255 1.00 81.88 89 THR A O 1
ATOM 685 N N . PRO A 1 90 ? -1.069 -10.102 4.258 1.00 79.00 90 PRO A N 1
ATOM 686 C CA . PRO A 1 90 ? -1.001 -9.883 5.696 1.00 79.00 90 PRO A CA 1
ATOM 687 C C . PRO A 1 90 ? -1.348 -11.189 6.424 1.00 79.00 90 PRO A C 1
ATOM 689 O O . PRO A 1 90 ? -2.324 -11.855 6.068 1.00 79.00 90 PRO A O 1
ATOM 692 N N . GLU A 1 91 ? -0.514 -11.578 7.385 1.00 80.88 91 GLU A N 1
ATOM 693 C CA . GLU A 1 91 ? -0.780 -12.726 8.263 1.00 80.88 91 GLU A CA 1
ATOM 694 C C . GLU A 1 91 ? -1.775 -12.330 9.362 1.00 80.88 91 GLU A C 1
ATOM 696 O O . GLU A 1 91 ? -2.713 -13.064 9.638 1.00 80.88 91 GLU A O 1
ATOM 701 N N . ASP A 1 92 ? -1.624 -11.122 9.909 1.00 82.31 92 ASP A N 1
ATOM 702 C CA . ASP A 1 92 ? -2.457 -10.561 10.973 1.00 82.31 92 ASP A CA 1
ATOM 703 C C . ASP A 1 92 ? -3.261 -9.359 10.434 1.00 82.31 92 ASP A C 1
ATOM 705 O O . ASP A 1 92 ? -2.660 -8.467 9.820 1.00 82.31 92 ASP A O 1
ATOM 709 N N . PRO A 1 93 ? -4.599 -9.312 10.614 1.00 89.94 93 PRO A N 1
ATOM 710 C CA . PRO A 1 93 ? -5.411 -8.160 10.230 1.00 89.94 93 PRO A CA 1
ATOM 711 C C . PRO A 1 93 ? -5.291 -6.973 11.201 1.00 89.94 93 PRO A C 1
ATOM 713 O O . PRO A 1 93 ? -5.921 -5.943 10.961 1.00 89.94 93 PRO A O 1
ATOM 716 N N . ALA A 1 94 ? -4.517 -7.081 12.286 1.00 90.31 94 ALA A N 1
ATOM 717 C CA . ALA A 1 94 ? -4.327 -5.989 13.230 1.00 90.31 94 ALA A CA 1
ATOM 718 C C . ALA A 1 94 ? -3.823 -4.706 12.533 1.00 90.31 94 ALA A C 1
ATOM 720 O O . ALA A 1 94 ? -2.841 -4.739 11.781 1.00 90.31 94 ALA A O 1
ATOM 721 N N . PRO A 1 95 ? -4.460 -3.550 12.793 1.00 91.12 95 PRO A N 1
ATOM 722 C CA . PRO A 1 95 ? -4.073 -2.300 12.162 1.00 91.12 95 PRO A CA 1
ATOM 723 C C . PRO A 1 95 ? -2.696 -1.835 12.615 1.00 91.12 95 PRO A C 1
ATOM 725 O O . PRO A 1 95 ? -2.373 -1.821 13.805 1.00 91.12 95 PRO A O 1
ATOM 728 N N . SER A 1 96 ? -1.895 -1.366 11.661 1.00 89.94 96 SER A N 1
ATOM 729 C CA . SER A 1 96 ? -0.656 -0.670 11.979 1.00 89.94 96 SER A CA 1
ATOM 730 C C . SER A 1 96 ? -0.939 0.760 12.450 1.00 89.94 96 SER A C 1
ATOM 732 O O . SER A 1 96 ? -1.984 1.348 12.167 1.00 89.94 96 SER A O 1
ATOM 734 N N . ALA A 1 97 ? 0.040 1.380 13.115 1.00 88.38 97 ALA A N 1
ATOM 735 C CA . ALA A 1 97 ? -0.047 2.792 13.494 1.00 88.38 97 ALA A CA 1
ATOM 736 C C . ALA A 1 97 ? -0.309 3.712 12.284 1.00 88.38 97 ALA A C 1
ATOM 738 O O . ALA A 1 97 ? -1.043 4.689 12.394 1.00 88.38 97 ALA A O 1
ATOM 739 N N . ALA A 1 98 ? 0.243 3.373 11.114 1.00 85.06 98 ALA A N 1
ATOM 740 C CA . ALA A 1 98 ? 0.016 4.135 9.891 1.00 85.06 98 ALA A CA 1
ATOM 741 C C . ALA A 1 98 ? -1.437 4.026 9.398 1.00 85.06 98 ALA A C 1
ATOM 743 O O . ALA A 1 98 ? -1.982 5.021 8.917 1.00 85.06 98 ALA A O 1
ATOM 744 N N . ASP A 1 99 ? -2.066 2.856 9.548 1.00 90.75 99 ASP A N 1
ATOM 745 C CA . ASP A 1 99 ? -3.471 2.647 9.180 1.00 90.75 99 ASP A CA 1
ATOM 746 C C . ASP A 1 99 ? -4.393 3.474 10.083 1.00 90.75 99 ASP A C 1
ATOM 748 O O . ASP A 1 99 ? -5.307 4.144 9.598 1.00 90.75 99 ASP A O 1
ATOM 752 N N . ILE A 1 100 ? -4.103 3.504 11.389 1.00 92.75 100 ILE A N 1
ATOM 753 C CA . ILE A 1 100 ? -4.850 4.293 12.380 1.00 92.75 100 ILE A CA 1
ATOM 754 C C . ILE A 1 100 ? -4.725 5.791 12.085 1.00 92.75 100 ILE A C 1
ATOM 756 O O . ILE A 1 100 ? -5.737 6.487 11.971 1.00 92.75 100 ILE A O 1
ATOM 760 N N . ASP A 1 101 ? -3.497 6.290 11.922 1.00 91.06 101 ASP A N 1
ATOM 761 C CA . ASP A 1 101 ? -3.240 7.711 11.673 1.00 91.06 101 ASP A CA 1
ATOM 762 C C . ASP A 1 101 ? -3.904 8.188 10.375 1.00 91.06 101 ASP A C 1
ATOM 764 O O . ASP A 1 101 ? -4.525 9.255 10.340 1.00 91.06 101 ASP A O 1
ATOM 768 N N . MET A 1 102 ? -3.807 7.390 9.307 1.00 89.75 102 MET A N 1
ATOM 769 C CA . MET A 1 102 ? -4.451 7.691 8.029 1.00 89.75 102 MET A CA 1
ATOM 770 C C . MET A 1 102 ? -5.977 7.701 8.160 1.00 89.75 102 MET A C 1
ATOM 772 O O . MET A 1 102 ? -6.626 8.611 7.646 1.00 89.75 102 MET A O 1
ATOM 776 N N . THR A 1 103 ? -6.557 6.726 8.862 1.00 94.19 103 THR A N 1
ATOM 777 C CA . THR A 1 103 ? -8.016 6.630 9.037 1.00 94.19 103 THR A CA 1
ATOM 778 C C . THR A 1 103 ? -8.566 7.830 9.788 1.00 94.19 103 THR A C 1
ATOM 780 O O . THR A 1 103 ? -9.545 8.423 9.343 1.00 94.19 103 THR A O 1
ATOM 783 N N . ARG A 1 104 ? -7.890 8.267 10.855 1.00 93.19 104 ARG A N 1
ATOM 784 C CA . ARG A 1 104 ? -8.267 9.482 11.594 1.00 93.19 104 ARG A CA 1
ATOM 785 C C . ARG A 1 104 ? -8.269 10.718 10.701 1.00 93.19 104 ARG A C 1
ATOM 787 O O . ARG A 1 104 ? -9.211 11.498 10.748 1.00 93.19 104 ARG A O 1
ATOM 794 N N . GLN A 1 105 ? -7.261 10.873 9.841 1.00 91.81 105 GLN A N 1
ATOM 795 C CA . GLN A 1 105 ? -7.226 11.989 8.888 1.00 91.81 105 GLN A CA 1
ATOM 796 C C . GLN A 1 105 ? -8.404 11.955 7.907 1.00 91.81 105 GLN A C 1
ATOM 798 O O . GLN A 1 105 ? -8.958 13.005 7.591 1.00 91.81 105 GLN A O 1
ATOM 803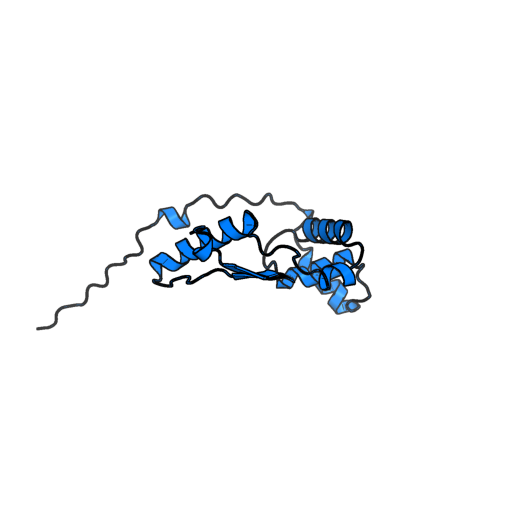 N N . ILE A 1 106 ? -8.801 10.769 7.435 1.00 92.56 106 ILE A N 1
ATOM 804 C CA . ILE A 1 106 ? -9.946 10.611 6.526 1.00 92.56 106 ILE A CA 1
ATOM 805 C C . ILE A 1 106 ? -11.263 10.914 7.251 1.00 92.56 106 ILE A C 1
ATOM 807 O O . ILE A 1 106 ? -12.095 11.637 6.704 1.00 92.56 106 ILE A O 1
ATOM 811 N N . VAL A 1 107 ? -11.440 10.407 8.476 1.00 93.94 107 VAL A N 1
ATOM 812 C CA . VAL A 1 107 ? -12.620 10.675 9.314 1.00 93.94 107 VAL A CA 1
ATOM 813 C C . VAL A 1 107 ? -12.781 12.177 9.531 1.00 93.94 107 VAL A C 1
ATOM 815 O O . VAL A 1 107 ? -13.838 12.729 9.227 1.00 93.94 107 VAL A O 1
ATOM 818 N N . GLU A 1 108 ? -11.719 12.859 9.965 1.00 92.81 108 GLU A N 1
ATOM 819 C CA . GLU A 1 108 ? -11.749 14.307 10.190 1.00 92.81 108 GLU A CA 1
ATOM 820 C C . GLU A 1 108 ? -11.998 15.095 8.896 1.00 92.81 108 GLU A C 1
ATOM 822 O O . GLU A 1 108 ? -12.773 16.050 8.898 1.00 92.81 108 GLU A O 1
ATOM 827 N N . ALA A 1 109 ? -11.430 14.667 7.766 1.00 92.62 109 ALA A N 1
ATOM 828 C CA . ALA A 1 109 ? -11.683 15.301 6.472 1.00 92.62 109 ALA A CA 1
ATOM 829 C C . ALA A 1 109 ? -13.130 15.111 5.969 1.00 92.62 109 ALA A C 1
ATOM 831 O O . ALA A 1 109 ? -13.647 15.971 5.253 1.00 92.62 109 ALA A O 1
ATOM 832 N N . GLY A 1 110 ? -13.793 14.007 6.331 1.00 95.12 110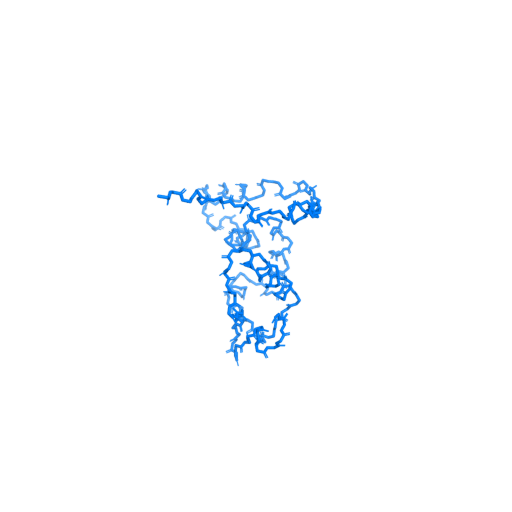 GLY A N 1
ATOM 833 C CA . GLY A 1 110 ? -15.183 13.721 5.958 1.00 95.12 110 GLY A CA 1
ATOM 834 C C . GLY A 1 110 ? -16.219 14.521 6.756 1.00 95.12 110 GLY A C 1
ATOM 835 O O . GLY A 1 110 ? -17.272 14.873 6.211 1.00 95.12 110 GLY A O 1
ATOM 836 N N . ARG A 1 111 ? -15.906 14.874 8.015 1.00 91.69 111 ARG A N 1
ATOM 837 C CA . ARG A 1 111 ? -16.802 15.613 8.930 1.00 91.69 111 ARG A CA 1
ATOM 838 C C . ARG A 1 111 ? -17.432 16.877 8.322 1.00 91.69 111 ARG A C 1
ATOM 840 O O . ARG A 1 111 ? -18.664 16.945 8.316 1.00 91.69 111 ARG A O 1
ATOM 847 N N . PRO A 1 112 ? -16.679 17.860 7.783 1.00 95.81 112 PRO A N 1
ATOM 848 C CA . PRO A 1 112 ? -17.271 19.092 7.248 1.00 95.81 112 PRO A CA 1
ATOM 849 C C . PRO A 1 112 ? -18.152 18.851 6.014 1.00 95.81 112 PRO A C 1
ATOM 851 O O . PRO A 1 112 ? -19.049 19.640 5.728 1.00 95.81 112 PRO A O 1
ATOM 854 N N . LEU A 1 113 ? -17.933 17.743 5.300 1.00 95.88 113 LEU A N 1
ATOM 855 C CA . LEU A 1 113 ? -18.708 17.354 4.121 1.00 95.88 113 LEU A CA 1
ATOM 856 C C . LEU A 1 113 ? -19.932 16.496 4.466 1.00 95.88 113 LEU A C 1
ATOM 858 O O . LEU A 1 113 ? -20.678 16.117 3.566 1.00 95.88 113 LEU A O 1
ATOM 862 N N . ARG A 1 114 ? -20.144 16.180 5.753 1.00 93.12 114 ARG A N 1
ATOM 863 C CA . ARG A 1 114 ? -21.177 15.243 6.230 1.00 93.12 114 ARG A CA 1
ATOM 864 C C . ARG A 1 114 ? -21.050 13.856 5.580 1.00 93.12 114 ARG A C 1
ATOM 866 O O . ARG A 1 114 ? -22.047 13.169 5.378 1.00 93.12 114 ARG A O 1
ATOM 873 N N . ILE A 1 115 ? -19.819 13.445 5.271 1.00 95.00 115 ILE A N 1
ATOM 874 C CA . ILE A 1 115 ? -19.497 12.104 4.776 1.00 95.00 115 ILE A CA 1
ATOM 875 C C . ILE A 1 115 ? -19.015 11.284 5.970 1.00 95.00 115 ILE A C 1
ATOM 877 O O . ILE A 1 115 ? -17.938 11.535 6.511 1.00 95.00 115 ILE A O 1
ATOM 881 N N . ALA A 1 116 ? -19.828 10.318 6.395 1.00 92.69 116 ALA A N 1
ATOM 882 C CA . ALA A 1 116 ? -19.470 9.405 7.470 1.00 92.69 116 ALA A CA 1
ATOM 883 C C . ALA A 1 116 ? -18.582 8.273 6.938 1.00 92.69 116 ALA A C 1
ATOM 885 O O . ALA A 1 116 ? -18.888 7.654 5.919 1.00 92.69 116 ALA A O 1
ATOM 886 N N . ILE A 1 117 ? -17.499 7.981 7.655 1.00 93.88 117 ILE A N 1
ATOM 887 C CA . ILE A 1 117 ? -16.724 6.757 7.457 1.00 93.88 117 ILE A CA 1
ATOM 888 C C . ILE A 1 117 ? -17.307 5.710 8.398 1.00 93.88 117 ILE A C 1
ATOM 890 O O . ILE A 1 117 ? -17.244 5.872 9.612 1.00 93.88 117 ILE A O 1
ATOM 894 N N . HIS A 1 118 ? -17.923 4.676 7.828 1.00 93.81 118 HIS A N 1
ATOM 895 C CA . HIS A 1 118 ? -18.624 3.654 8.605 1.00 93.81 118 HIS A CA 1
ATOM 896 C C . HIS A 1 118 ? -17.679 2.673 9.286 1.00 93.81 118 HIS A C 1
ATOM 898 O O . HIS A 1 118 ? -17.913 2.306 10.430 1.00 93.81 118 HIS A O 1
ATOM 904 N N . ASP A 1 119 ? -16.639 2.252 8.573 1.00 93.38 119 ASP A N 1
ATOM 905 C CA . ASP A 1 119 ? -15.564 1.431 9.107 1.00 93.38 119 ASP A CA 1
ATOM 906 C C . ASP A 1 119 ? -14.361 1.510 8.158 1.00 93.38 119 ASP A C 1
ATOM 908 O O . ASP A 1 119 ? -14.497 1.862 6.979 1.00 93.38 119 ASP A O 1
ATOM 912 N N . HIS A 1 120 ? -13.190 1.147 8.663 1.00 94.00 120 HIS A N 1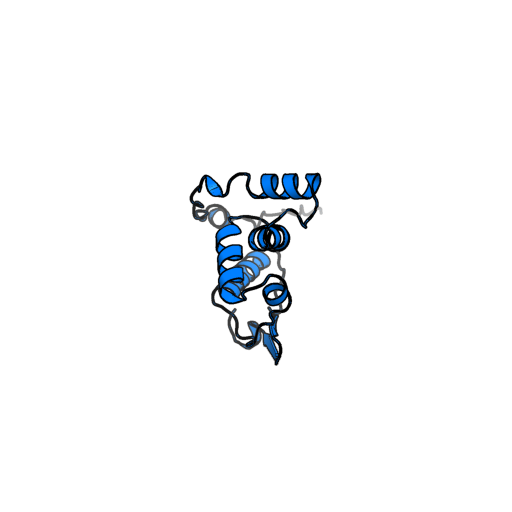
ATOM 913 C CA . HIS A 1 120 ? -12.035 0.808 7.848 1.00 94.00 120 HIS A CA 1
ATOM 914 C C . HIS A 1 120 ? -11.715 -0.657 8.125 1.00 94.00 120 HIS A C 1
ATOM 916 O O . HIS A 1 120 ? -11.346 -1.017 9.238 1.00 94.00 120 HIS A O 1
ATOM 922 N N . LEU A 1 121 ? -11.875 -1.502 7.108 1.00 92.44 121 LEU A N 1
ATOM 923 C CA . LEU A 1 121 ? -11.631 -2.935 7.217 1.00 92.44 121 LEU A CA 1
ATOM 924 C C . LEU A 1 121 ? -10.240 -3.288 6.684 1.00 92.44 121 LEU A C 1
ATOM 926 O O . LEU A 1 121 ? -9.914 -2.959 5.542 1.00 92.44 121 LEU A O 1
ATOM 930 N N . ILE A 1 122 ? -9.448 -4.000 7.483 1.00 90.44 122 ILE A N 1
ATOM 931 C CA . ILE A 1 122 ? -8.186 -4.620 7.065 1.00 90.44 122 ILE A CA 1
ATOM 932 C C . ILE A 1 122 ? -8.421 -6.120 6.932 1.00 90.44 122 ILE A C 1
ATOM 934 O O . ILE A 1 122 ? -8.761 -6.791 7.903 1.00 90.44 122 ILE A O 1
ATOM 938 N N . ALA A 1 123 ? -8.240 -6.644 5.721 1.00 89.12 123 ALA A N 1
ATOM 939 C CA . ALA A 1 123 ? -8.366 -8.065 5.431 1.00 89.12 123 ALA A CA 1
ATOM 940 C C . ALA A 1 123 ? -6.987 -8.736 5.380 1.00 89.12 123 ALA A C 1
ATOM 942 O O . ALA A 1 123 ? -6.082 -8.279 4.676 1.00 89.12 123 ALA A O 1
ATOM 943 N N . ALA A 1 124 ? -6.856 -9.841 6.103 1.00 89.00 124 ALA A N 1
ATOM 944 C CA . ALA A 1 124 ? -5.693 -10.715 6.144 1.00 89.00 124 ALA A CA 1
ATOM 945 C C . ALA A 1 124 ? -6.093 -12.139 5.741 1.00 89.00 124 ALA A C 1
ATOM 947 O O . ALA A 1 124 ? -7.269 -12.428 5.510 1.00 89.00 124 ALA A O 1
ATOM 948 N N . ARG A 1 125 ? -5.109 -13.038 5.647 1.00 84.31 125 ARG A N 1
ATOM 949 C CA . ARG A 1 125 ? -5.354 -14.440 5.277 1.00 84.31 125 ARG A CA 1
ATOM 950 C C . ARG A 1 125 ? -6.390 -15.115 6.181 1.00 84.31 125 ARG A C 1
ATOM 952 O O . ARG A 1 125 ? -7.290 -15.766 5.663 1.00 84.31 125 ARG A O 1
ATOM 959 N N . ASP A 1 126 ? -6.265 -14.925 7.492 1.00 84.75 126 ASP A N 1
ATOM 960 C CA . ASP A 1 126 ? -7.043 -15.661 8.496 1.00 84.75 126 ASP A CA 1
ATOM 961 C C . ASP A 1 126 ? -8.126 -14.802 9.17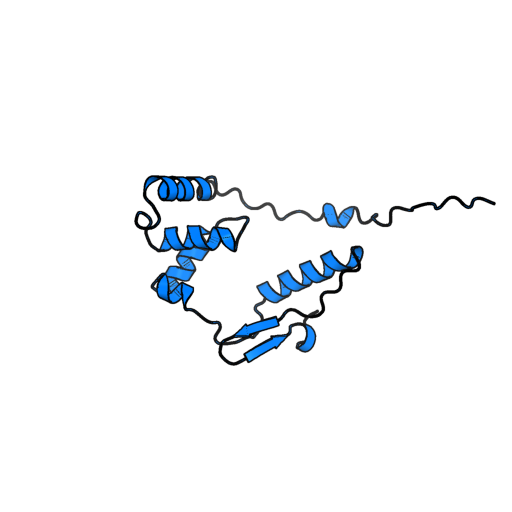3 1.00 84.75 126 ASP A C 1
ATOM 963 O O . ASP A 1 126 ? -8.682 -15.187 10.201 1.00 84.75 126 ASP A O 1
ATOM 967 N N . GLY A 1 127 ? -8.461 -13.634 8.610 1.00 87.31 127 GLY A N 1
ATOM 968 C CA . GLY A 1 127 ? -9.527 -12.805 9.166 1.00 87.31 127 GLY A CA 1
ATOM 969 C C . GLY A 1 127 ? -9.592 -11.375 8.648 1.00 87.31 127 GLY A C 1
ATOM 970 O O . GLY A 1 127 ? -8.829 -10.953 7.782 1.00 87.31 127 GLY A O 1
ATOM 971 N N . VAL A 1 128 ? -10.532 -10.619 9.212 1.00 91.56 128 VAL A N 1
ATOM 972 C CA . VAL A 1 128 ? -10.747 -9.196 8.935 1.00 91.56 128 VAL A CA 1
ATOM 973 C C . VAL A 1 128 ? -10.838 -8.452 10.262 1.00 91.56 128 VAL A C 1
ATOM 975 O O . VAL A 1 128 ? -11.514 -8.920 11.177 1.00 91.56 128 VAL A O 1
ATOM 978 N N . ALA A 1 129 ? -10.196 -7.291 10.361 1.00 92.38 129 ALA A N 1
ATOM 979 C CA . ALA A 1 129 ? -10.331 -6.382 11.495 1.00 92.38 129 ALA A CA 1
ATOM 980 C C . ALA A 1 129 ? -10.984 -5.074 11.042 1.00 92.38 129 ALA A C 1
ATOM 982 O O . ALA A 1 129 ? -10.549 -4.470 10.062 1.00 92.38 129 ALA A O 1
ATOM 983 N N . GLY A 1 130 ? -12.016 -4.639 11.765 1.00 92.94 130 GLY A N 1
ATOM 984 C CA . GLY A 1 130 ? -12.627 -3.322 11.596 1.00 92.94 130 GLY A CA 1
ATOM 985 C C . GLY A 1 130 ? -12.093 -2.344 12.630 1.00 92.94 130 GLY A C 1
ATOM 986 O O . GLY A 1 130 ? -12.102 -2.633 13.828 1.00 92.94 130 GLY A O 1
ATOM 987 N N . LEU A 1 131 ? -11.612 -1.187 12.185 1.00 93.94 131 LEU A N 1
ATOM 988 C CA . LEU A 1 131 ? -11.051 -0.174 13.078 1.00 93.94 131 LEU A CA 1
ATOM 989 C C . LEU A 1 131 ? -12.124 0.423 14.010 1.00 93.94 131 LEU A C 1
ATOM 991 O O . LEU A 1 131 ? -11.798 0.759 15.151 1.00 93.94 131 LEU A O 1
ATOM 995 N N . THR A 1 132 ? -13.391 0.496 13.583 1.00 92.62 132 THR A N 1
ATOM 996 C CA . THR A 1 132 ? -14.504 0.923 14.454 1.00 92.62 132 THR A CA 1
ATOM 997 C C . THR A 1 132 ? -14.801 -0.113 15.539 1.00 92.62 132 THR A C 1
ATOM 999 O O . THR A 1 132 ? -14.955 0.249 16.703 1.00 92.62 132 THR A O 1
ATOM 1002 N N . ALA A 1 133 ? -14.812 -1.407 15.199 1.00 89.44 133 ALA A N 1
ATOM 1003 C CA . ALA A 1 133 ? -15.021 -2.489 16.170 1.00 89.44 133 ALA A CA 1
ATOM 1004 C C . ALA A 1 133 ? -13.919 -2.543 17.245 1.00 89.44 133 ALA A C 1
ATOM 1006 O O . ALA A 1 133 ? -14.159 -2.980 18.369 1.00 89.44 133 ALA A O 1
ATOM 1007 N N . LEU A 1 134 ? -12.721 -2.061 16.905 1.00 90.75 134 LEU A N 1
ATOM 1008 C CA . LEU A 1 134 ? -11.583 -1.919 17.813 1.00 90.75 134 LEU A CA 1
ATOM 1009 C C . LEU A 1 134 ? -11.574 -0.586 18.591 1.00 90.75 134 LEU A C 1
ATOM 1011 O O . LEU A 1 134 ? -10.665 -0.364 19.389 1.00 90.75 134 LEU A O 1
ATOM 1015 N N . GLY A 1 135 ? -12.546 0.308 18.370 1.00 89.94 135 GLY A N 1
ATOM 1016 C CA . GLY A 1 135 ? -12.647 1.604 19.055 1.00 89.94 135 GLY A CA 1
ATOM 1017 C C . GLY A 1 135 ? -11.537 2.597 18.691 1.00 89.94 135 GLY A C 1
ATOM 1018 O O . GLY A 1 135 ? -11.130 3.403 19.528 1.00 89.94 135 GLY A O 1
ATOM 1019 N N . LEU A 1 136 ? -10.989 2.514 17.473 1.00 87.69 136 LEU A N 1
ATOM 1020 C CA . LEU A 1 136 ? -9.802 3.284 17.074 1.00 87.69 136 LEU A CA 1
ATOM 1021 C C . LEU A 1 136 ? -10.111 4.680 16.509 1.00 87.69 136 LEU A C 1
ATOM 1023 O O . LEU A 1 136 ? -9.179 5.488 16.350 1.00 87.69 136 LEU A O 1
ATOM 1027 N N . PHE A 1 137 ? -11.388 4.971 16.254 1.00 78.81 137 PHE A N 1
ATOM 1028 C CA . PHE A 1 137 ? -11.920 6.295 15.934 1.00 78.81 137 PHE A CA 1
ATOM 1029 C C . PHE A 1 137 ? -13.422 6.389 16.230 1.00 78.81 137 PHE A C 1
ATOM 1031 O O . PHE A 1 137 ? -14.061 5.321 16.371 1.00 78.81 137 PHE A O 1
#